Protein AF-A0A8X7QG80-F1 (afdb_monomer)

Organism: Brassica carinata (NCBI:txid52824)

Nearest PDB structures (foldseek):
  3v8x-assembly1_A  TM=3.235E-01  e=7.988E+00  Neisseria meningitidis serogroup B
  7cgo-assembly1_AO  TM=2.731E-01  e=5.030E+00  Salmonella enterica subsp. enterica serovar Typhimurium str. LT2
  6v9q-assembly1_F  TM=2.483E-01  e=9.117E+00  Vibrio cholerae

Sequence (92 aa):
METFEGRYTVEPVYVDAERLCKHMKPKSPEEYRRCSGGKGLIASKVKVDQTFRPASPWDLPLLSSYMRRFTIETTKKVAEDLQIRAADIRGI

Foldseek 3Di:
DVDKDKDKDKDKDFPCCCPQQPPDDDPDPVSSCVSNVNPTDIDIDIDIDMDDQDDPPCNPPVNVVVVVVVVVVVVVVVVVVVVVVVCVVVVD

pLDDT: mean 87.53, std 5.28, range [63.69, 94.69]

Mean predicted aligned error: 6.57 Å

Radius of gyration: 19.25 Å; Cα contacts (8 Å, |Δi|>4): 99; chains: 1; bounding box: 34×29×52 Å

Solvent-accessible surface area (backbone atoms only — not comparable to full-atom values): 5370 Å² total; per-residue (Å²): 109,72,44,78,48,75,48,78,46,78,41,83,36,65,71,39,36,69,81,51,28,62,91,52,81,64,87,44,74,66,51,38,36,62,48,30,73,67,71,55,53,76,44,75,48,73,46,78,51,75,51,71,38,56,38,84,80,40,52,43,74,72,48,32,53,50,52,50,52,51,50,54,56,49,55,49,52,53,52,50,51,51,51,52,53,53,31,55,76,69,72,100

Structure (mmCIF, N/CA/C/O backbone):
data_AF-A0A8X7QG80-F1
#
_entry.id   AF-A0A8X7QG80-F1
#
loop_
_atom_site.group_PDB
_atom_site.id
_atom_site.type_symbol
_atom_site.label_atom_id
_atom_site.label_alt_id
_atom_site.label_comp_id
_atom_site.label_asym_id
_atom_site.label_entity_id
_atom_site.label_seq_id
_atom_site.pdbx_PDB_ins_code
_atom_site.Cartn_x
_atom_site.Cartn_y
_atom_site.Cartn_z
_atom_site.occupancy
_atom_site.B_iso_or_equiv
_atom_site.auth_seq_id
_atom_site.auth_comp_id
_atom_site.auth_asym_id
_atom_site.auth_atom_id
_atom_site.pdbx_PDB_model_num
ATOM 1 N N . MET A 1 1 ? 15.354 -7.041 -17.395 1.00 70.12 1 MET A N 1
ATOM 2 C CA . MET A 1 1 ? 15.397 -5.680 -16.816 1.00 70.12 1 MET A CA 1
ATOM 3 C C . MET A 1 1 ? 16.824 -5.423 -16.393 1.00 70.12 1 MET A C 1
ATOM 5 O O . MET A 1 1 ? 17.444 -6.350 -15.895 1.00 70.12 1 MET A O 1
ATOM 9 N N . GLU A 1 2 ? 17.344 -4.230 -16.654 1.00 76.25 2 GLU A N 1
ATOM 10 C CA . GLU A 1 2 ? 18.720 -3.861 -16.303 1.00 76.25 2 GLU A CA 1
ATOM 11 C C . GLU A 1 2 ? 18.795 -3.371 -14.850 1.00 76.25 2 GLU A C 1
ATOM 13 O O . GLU A 1 2 ? 19.661 -3.798 -14.096 1.00 76.25 2 GLU A O 1
ATOM 18 N N . THR A 1 3 ? 17.817 -2.565 -14.423 1.00 79.69 3 THR A N 1
ATOM 19 C CA . THR A 1 3 ? 17.618 -2.196 -13.016 1.00 79.69 3 THR A CA 1
ATOM 20 C C . THR A 1 3 ? 16.144 -2.280 -12.639 1.00 79.69 3 THR A C 1
ATOM 22 O O . THR A 1 3 ? 15.255 -2.023 -13.459 1.00 79.69 3 THR A O 1
ATOM 25 N N . PHE A 1 4 ? 15.881 -2.667 -11.394 1.00 82.75 4 PHE A N 1
ATOM 26 C CA . PHE A 1 4 ? 14.552 -2.677 -10.798 1.00 82.75 4 PHE A CA 1
ATOM 27 C C . PHE A 1 4 ? 14.688 -2.411 -9.301 1.00 82.75 4 PHE A C 1
ATOM 29 O O . PHE A 1 4 ? 15.129 -3.270 -8.540 1.00 82.75 4 PHE A O 1
ATOM 36 N N . GLU A 1 5 ? 14.326 -1.204 -8.891 1.00 86.69 5 GLU A N 1
ATOM 37 C CA . GLU A 1 5 ? 14.372 -0.749 -7.510 1.00 86.69 5 GLU A CA 1
ATOM 38 C C . GLU A 1 5 ? 12.953 -0.440 -7.043 1.00 86.69 5 GLU A C 1
ATOM 40 O O . GLU A 1 5 ? 12.204 0.286 -7.698 1.00 86.69 5 GLU A O 1
ATOM 45 N N . GLY A 1 6 ? 12.573 -1.012 -5.904 1.00 84.44 6 GLY A N 1
ATOM 46 C CA . GLY A 1 6 ? 11.283 -0.775 -5.272 1.00 84.44 6 GLY A CA 1
ATOM 47 C C . GLY A 1 6 ? 11.484 -0.256 -3.859 1.00 84.44 6 GLY A C 1
ATOM 48 O O . GLY A 1 6 ? 12.125 -0.915 -3.041 1.00 84.44 6 GLY A O 1
ATOM 49 N N . ARG A 1 7 ? 10.911 0.907 -3.557 1.00 88.94 7 ARG A N 1
ATOM 50 C CA . ARG A 1 7 ? 10.813 1.437 -2.201 1.00 88.94 7 ARG A CA 1
ATOM 51 C C . ARG A 1 7 ? 9.367 1.360 -1.739 1.00 88.94 7 ARG A C 1
ATOM 53 O O . ARG A 1 7 ? 8.467 1.920 -2.360 1.00 88.94 7 ARG A O 1
ATOM 60 N N . TYR A 1 8 ? 9.169 0.695 -0.609 1.00 88.12 8 TYR A N 1
ATOM 61 C CA . TYR A 1 8 ? 7.868 0.549 0.028 1.00 88.12 8 TYR A CA 1
ATOM 62 C C . TYR A 1 8 ? 7.857 1.378 1.306 1.00 88.12 8 TYR A C 1
ATOM 64 O O . TYR A 1 8 ? 8.753 1.259 2.138 1.00 88.12 8 TYR A O 1
ATOM 72 N N . THR A 1 9 ? 6.858 2.240 1.453 1.00 92.69 9 THR A N 1
ATOM 73 C CA . THR A 1 9 ? 6.607 2.987 2.690 1.00 92.69 9 THR A CA 1
ATOM 74 C C . THR A 1 9 ? 5.234 2.598 3.204 1.00 92.69 9 THR A C 1
ATOM 76 O O . THR A 1 9 ? 4.260 2.655 2.457 1.00 92.69 9 THR A O 1
ATOM 79 N N . VAL A 1 10 ? 5.160 2.168 4.461 1.00 90.88 10 VAL A N 1
ATOM 80 C CA . VAL A 1 10 ? 3.912 1.734 5.093 1.00 90.88 10 VAL A CA 1
ATOM 81 C C . VAL A 1 10 ? 3.566 2.715 6.199 1.00 90.88 10 VAL A C 1
ATOM 83 O O . VAL A 1 10 ? 4.344 2.906 7.129 1.00 90.88 10 VAL A O 1
ATOM 86 N N . GLU A 1 11 ? 2.391 3.323 6.097 1.00 91.81 11 GLU A N 1
ATOM 87 C CA . GLU A 1 11 ? 1.866 4.266 7.079 1.00 91.81 11 GLU A CA 1
ATOM 88 C C . GLU A 1 11 ? 0.599 3.688 7.725 1.00 91.81 11 GLU A C 1
ATOM 90 O O . GLU A 1 11 ? -0.268 3.162 7.016 1.00 91.81 11 GLU A O 1
ATOM 95 N N . PRO A 1 12 ? 0.449 3.761 9.057 1.00 91.62 12 PRO A N 1
ATOM 96 C CA . PRO A 1 12 ? -0.776 3.335 9.714 1.00 91.62 12 PRO A CA 1
ATOM 97 C C . PRO A 1 12 ? -1.916 4.317 9.420 1.00 91.62 12 PRO A C 1
ATOM 99 O O . PRO A 1 12 ? -1.739 5.535 9.429 1.00 91.62 12 PRO A O 1
ATOM 102 N N . VAL A 1 13 ? -3.112 3.778 9.205 1.00 92.38 13 VAL A N 1
ATOM 103 C CA . VAL A 1 13 ? -4.354 4.534 9.050 1.00 92.38 13 VAL A CA 1
ATOM 104 C C . VAL A 1 13 ? -5.320 4.085 10.135 1.00 92.38 13 VAL A C 1
ATOM 106 O O . VAL A 1 13 ? -5.729 2.928 10.189 1.00 92.38 13 VAL A O 1
ATOM 109 N N . TYR A 1 14 ? -5.685 5.009 11.015 1.00 93.00 14 TYR A N 1
ATOM 110 C CA . TYR A 1 14 ? -6.578 4.749 12.139 1.00 93.00 14 TYR A CA 1
ATOM 111 C C . TYR A 1 14 ? -8.035 4.923 11.696 1.00 93.00 14 TYR A C 1
ATOM 113 O O . TYR A 1 14 ? -8.568 6.031 11.729 1.00 93.00 14 TYR A O 1
ATOM 121 N N . VAL A 1 15 ? -8.658 3.832 11.243 1.00 91.06 15 VAL A N 1
ATOM 122 C CA . VAL A 1 15 ? -9.937 3.838 10.506 1.00 91.06 15 VAL A CA 1
ATOM 123 C C . VAL A 1 15 ? -11.065 4.442 11.340 1.00 91.06 15 VAL A C 1
ATOM 125 O O . VAL A 1 15 ? -11.797 5.305 10.873 1.00 91.06 15 VAL A O 1
ATOM 128 N N . ASP A 1 16 ? -11.168 4.040 12.606 1.00 92.25 16 ASP A N 1
ATOM 129 C CA . ASP A 1 16 ? -12.232 4.493 13.508 1.00 92.25 16 ASP A CA 1
ATOM 130 C C . ASP A 1 16 ? -11.851 5.723 14.353 1.00 92.25 16 ASP A C 1
ATOM 132 O O . ASP A 1 16 ? -12.498 5.992 15.368 1.00 92.25 16 ASP A O 1
ATOM 136 N N . ALA A 1 17 ? -10.777 6.448 14.016 1.00 91.56 17 ALA A N 1
ATOM 137 C CA . ALA A 1 17 ? -10.280 7.540 14.860 1.00 91.56 17 ALA A CA 1
ATOM 138 C C . ALA A 1 17 ? -11.328 8.637 15.101 1.00 91.56 17 ALA A C 1
ATOM 140 O O . ALA A 1 17 ? -11.501 9.064 16.240 1.00 91.56 17 ALA A O 1
ATOM 141 N N . GLU A 1 18 ? -12.078 9.040 14.074 1.00 90.00 18 GLU A N 1
ATOM 142 C CA . GLU A 1 18 ? -13.107 10.083 14.205 1.00 90.00 18 GLU A CA 1
ATOM 143 C C . GLU A 1 18 ? -14.243 9.661 15.149 1.00 90.00 18 GLU A C 1
ATOM 145 O O . GLU A 1 18 ? -14.683 10.437 15.998 1.00 90.00 18 GLU A O 1
ATOM 150 N N . ARG A 1 19 ? -14.677 8.398 15.060 1.00 90.81 19 ARG A N 1
ATOM 151 C CA . ARG A 1 19 ? -15.780 7.858 15.865 1.00 90.81 19 ARG A CA 1
ATOM 152 C C . ARG A 1 19 ? -15.364 7.536 17.299 1.00 90.81 19 ARG A C 1
ATOM 154 O O . ARG A 1 19 ? -16.125 7.795 18.229 1.00 90.81 19 ARG A O 1
ATOM 161 N N . LEU A 1 20 ? -14.189 6.930 17.485 1.00 92.00 20 LEU A N 1
ATOM 162 C CA . LEU A 1 20 ? -13.759 6.395 18.780 1.00 92.00 20 LEU A CA 1
ATOM 163 C C . LEU A 1 20 ? -12.885 7.366 19.580 1.00 92.00 20 LEU A C 1
ATOM 165 O O . LEU A 1 20 ? -12.977 7.384 20.803 1.00 92.00 20 LEU A O 1
ATOM 169 N N . CYS A 1 21 ? -12.072 8.190 18.917 1.00 90.25 21 CYS A N 1
ATOM 170 C CA . CYS A 1 21 ? -11.113 9.081 19.577 1.00 90.25 21 CYS A CA 1
ATOM 171 C C . CYS A 1 21 ? -11.590 10.542 19.662 1.00 90.25 21 CYS A C 1
ATOM 173 O O . CYS A 1 21 ? -10.921 11.360 20.297 1.00 90.25 21 CYS A O 1
ATOM 175 N N . LYS A 1 22 ? -12.776 10.855 19.111 1.00 84.25 22 LYS A N 1
ATOM 176 C CA . LYS A 1 22 ? -13.459 12.160 19.174 1.00 84.25 22 LYS A CA 1
ATOM 177 C C . LYS A 1 22 ? -12.524 13.321 18.797 1.00 84.25 22 LYS A C 1
ATOM 179 O O . LYS A 1 22 ? -12.273 13.555 17.624 1.00 84.25 22 LYS A O 1
ATOM 184 N N . HIS A 1 23 ? -11.998 14.045 19.787 1.00 81.19 23 HIS A N 1
ATOM 185 C CA . HIS A 1 23 ? -11.146 15.225 19.593 1.00 81.19 23 HIS A CA 1
ATOM 186 C C . HIS A 1 23 ? -9.648 14.906 19.500 1.00 81.19 23 HIS A C 1
ATOM 188 O O . HIS A 1 23 ? -8.847 15.793 19.211 1.00 81.19 23 HIS A O 1
ATOM 194 N N . MET A 1 24 ? -9.244 13.663 19.766 1.00 85.62 24 MET A N 1
ATOM 195 C CA . MET A 1 24 ? -7.843 13.260 19.750 1.00 85.62 24 MET A CA 1
ATOM 196 C C . MET A 1 24 ? -7.482 12.667 18.390 1.00 85.62 24 MET A C 1
ATOM 198 O O . MET A 1 24 ? -8.055 11.659 17.980 1.00 85.62 24 MET A O 1
ATOM 202 N N . LYS A 1 25 ? -6.493 13.261 17.712 1.00 88.62 25 LYS A N 1
ATOM 203 C CA . LYS A 1 25 ? -5.906 12.697 16.492 1.00 88.62 25 LYS A CA 1
ATOM 204 C C . LYS A 1 25 ? -4.673 11.863 16.869 1.00 88.62 25 LYS A C 1
ATOM 206 O O . LYS A 1 25 ? -3.621 12.458 17.110 1.00 88.62 25 LYS A O 1
ATOM 211 N N . PRO A 1 26 ? -4.790 10.528 16.962 1.00 88.38 26 PRO A N 1
ATOM 212 C CA . PRO A 1 26 ? -3.680 9.669 17.365 1.00 88.38 26 PRO A CA 1
ATOM 213 C C . PRO A 1 26 ? -2.536 9.756 16.352 1.00 88.38 26 PRO A C 1
ATOM 215 O O . PRO A 1 26 ? -2.762 9.722 15.140 1.00 88.38 26 PRO A O 1
ATOM 218 N N . LYS A 1 27 ? -1.306 9.867 16.854 1.00 89.62 27 LYS A N 1
ATOM 219 C CA . LYS A 1 27 ? -0.074 9.872 16.054 1.00 89.62 27 LYS A CA 1
ATOM 220 C C . LYS A 1 27 ? 0.656 8.536 16.128 1.00 89.62 27 LYS A C 1
ATOM 222 O O . LYS A 1 27 ? 1.355 8.188 15.180 1.00 89.62 27 LYS A O 1
ATOM 227 N N . SER A 1 28 ? 0.449 7.766 17.196 1.00 91.56 28 SER A N 1
ATOM 228 C CA . SER A 1 28 ? 1.021 6.427 17.363 1.00 91.56 28 SER A CA 1
ATOM 229 C C . SER A 1 28 ? -0.050 5.338 17.540 1.00 91.56 28 SER A C 1
ATOM 231 O O . SER A 1 28 ? -1.177 5.629 17.963 1.00 91.56 28 SER A O 1
ATOM 233 N N . PRO A 1 29 ? 0.283 4.063 17.252 1.00 90.88 29 PRO A N 1
ATOM 234 C CA . PRO A 1 29 ? -0.625 2.945 17.499 1.00 90.88 29 PRO A CA 1
ATOM 235 C C . PRO A 1 29 ? -1.010 2.804 18.977 1.00 90.88 29 PRO A C 1
ATOM 237 O O . PRO A 1 29 ? -2.121 2.380 19.288 1.00 90.88 29 PRO A O 1
ATOM 240 N N . GLU A 1 30 ? -0.121 3.186 19.894 1.00 92.94 30 GLU A N 1
ATOM 241 C CA . GLU A 1 30 ? -0.363 3.157 21.342 1.00 92.94 30 GLU A CA 1
ATOM 242 C C . GLU A 1 30 ? -1.405 4.199 21.753 1.00 92.94 30 GLU A C 1
ATOM 244 O O . GLU A 1 30 ? -2.363 3.880 22.463 1.00 92.94 30 GLU A O 1
ATOM 249 N N . GLU A 1 31 ? -1.261 5.431 21.255 1.00 93.12 31 GLU A N 1
ATOM 250 C CA . GLU A 1 31 ? -2.249 6.493 21.440 1.00 93.12 31 GLU A CA 1
ATOM 251 C C . GLU A 1 31 ? -3.602 6.072 20.871 1.00 93.12 31 GLU A C 1
ATOM 253 O O . GLU A 1 31 ? -4.630 6.221 21.537 1.00 93.12 31 GLU A O 1
ATOM 258 N N . TYR A 1 32 ? -3.603 5.482 19.672 1.00 93.94 32 TYR A N 1
ATOM 259 C CA . TYR A 1 32 ? -4.829 4.995 19.056 1.00 93.94 32 TYR A CA 1
ATOM 260 C C . TYR A 1 32 ? -5.487 3.887 19.874 1.00 93.94 32 TYR A C 1
ATOM 262 O O . TYR A 1 32 ? -6.698 3.915 20.097 1.00 93.94 32 TYR A O 1
ATOM 270 N N . ARG A 1 33 ? -4.709 2.927 20.380 1.00 92.81 33 ARG A N 1
ATOM 271 C CA . ARG A 1 33 ? -5.224 1.844 21.224 1.00 92.81 33 ARG A CA 1
ATOM 272 C C . ARG A 1 33 ? -5.841 2.389 22.509 1.00 92.81 33 ARG A C 1
ATOM 274 O O . ARG A 1 33 ? -6.897 1.910 22.920 1.00 92.81 33 ARG A O 1
ATOM 281 N N .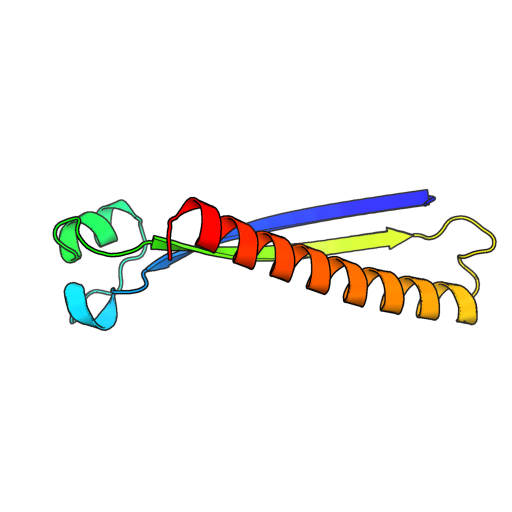 ARG A 1 34 ? -5.224 3.412 23.108 1.00 93.19 34 ARG A N 1
ATOM 282 C CA . ARG A 1 34 ? -5.731 4.076 24.314 1.00 93.19 34 ARG A CA 1
ATOM 283 C C . ARG A 1 34 ? -7.045 4.811 24.055 1.00 93.19 34 ARG A C 1
ATOM 285 O O . ARG A 1 34 ? -7.989 4.614 24.814 1.00 93.19 34 ARG A O 1
ATOM 292 N N . CYS A 1 35 ? -7.133 5.627 23.002 1.00 92.81 35 CYS A N 1
ATOM 293 C CA . CYS A 1 35 ? -8.356 6.391 22.728 1.00 92.81 35 CYS A CA 1
ATOM 294 C C . CYS A 1 35 ? -9.494 5.532 22.170 1.00 92.81 35 CYS A C 1
ATOM 296 O O . CYS A 1 35 ? -10.651 5.781 22.485 1.00 92.81 35 CYS A O 1
ATOM 298 N N . SER A 1 36 ? -9.182 4.486 21.400 1.00 92.19 36 SER A N 1
ATOM 299 C CA . SER A 1 36 ? -10.188 3.581 20.832 1.00 92.19 36 SER A CA 1
ATOM 300 C C . SER A 1 36 ? -10.695 2.507 21.800 1.00 92.19 36 SER A C 1
ATOM 302 O O . SER A 1 36 ? -11.537 1.688 21.426 1.00 92.19 36 SER A O 1
ATOM 304 N N . GLY A 1 37 ? -10.159 2.458 23.026 1.00 91.00 37 GLY A N 1
ATOM 305 C CA . GLY A 1 37 ? -10.449 1.391 23.988 1.00 91.00 37 GLY A CA 1
ATOM 306 C C . GLY A 1 37 ? -10.037 0.004 23.483 1.00 91.00 37 GLY A C 1
ATOM 307 O O . GLY A 1 37 ? -10.655 -0.992 23.849 1.00 91.00 37 GLY A O 1
ATOM 308 N N . GLY A 1 38 ? -9.044 -0.058 22.589 1.00 90.06 38 GLY A N 1
ATOM 309 C CA . GLY A 1 38 ? -8.561 -1.286 21.958 1.00 90.06 38 GLY A CA 1
ATOM 310 C C . GLY A 1 38 ? -9.484 -1.895 20.899 1.00 90.06 38 GLY A C 1
ATOM 311 O O . GLY A 1 38 ? -9.199 -2.998 20.445 1.00 90.06 38 GLY A O 1
ATOM 312 N N . LYS A 1 39 ? -10.567 -1.210 20.509 1.00 88.75 39 LYS A N 1
ATOM 313 C CA . LYS A 1 39 ? -11.564 -1.717 19.546 1.00 88.75 39 LYS A CA 1
ATOM 314 C C . LYS A 1 39 ? -11.430 -1.132 18.137 1.00 88.75 39 LYS A C 1
ATOM 316 O O . LYS A 1 39 ? -12.158 -1.553 17.247 1.00 88.75 39 LYS A O 1
ATOM 321 N N . GLY A 1 40 ? -10.571 -0.131 17.951 1.00 89.38 40 GLY A N 1
ATOM 322 C CA . GLY A 1 40 ? -10.417 0.555 16.670 1.00 89.38 40 GLY A CA 1
ATOM 323 C C . GLY A 1 40 ? -9.625 -0.260 15.651 1.00 89.38 40 GLY A C 1
ATOM 324 O O . GLY A 1 40 ? -8.619 -0.882 15.998 1.00 89.38 40 GLY A O 1
ATOM 325 N N . LEU A 1 41 ? -10.055 -0.228 14.390 1.00 90.38 41 LEU A N 1
ATOM 326 C CA . LEU A 1 41 ? -9.350 -0.886 13.296 1.00 90.38 41 LEU A CA 1
ATOM 327 C C . LEU A 1 41 ? -8.154 -0.050 12.818 1.00 90.38 41 LEU A C 1
ATOM 329 O O . LEU A 1 41 ? -8.254 1.156 12.577 1.00 90.38 41 LEU A O 1
ATOM 333 N N . ILE A 1 42 ? -7.012 -0.716 12.640 1.00 90.75 42 ILE A N 1
ATOM 334 C CA . ILE A 1 42 ? -5.809 -0.130 12.043 1.00 90.75 42 ILE A CA 1
ATOM 335 C C . ILE A 1 42 ? -5.667 -0.694 10.632 1.00 90.75 42 ILE A C 1
ATOM 337 O O . ILE A 1 42 ? -5.471 -1.894 10.446 1.00 90.75 42 ILE A O 1
ATOM 341 N N . ALA A 1 43 ? -5.757 0.180 9.640 1.00 88.75 43 ALA A N 1
ATOM 342 C CA . ALA A 1 43 ? -5.393 -0.117 8.266 1.00 88.75 43 ALA A CA 1
ATOM 343 C C . ALA A 1 43 ? -3.936 0.289 8.001 1.00 88.75 43 ALA A C 1
ATOM 345 O O . ALA A 1 43 ? -3.313 1.023 8.770 1.00 88.75 43 ALA A O 1
ATOM 346 N N . SER A 1 44 ? -3.386 -0.184 6.887 1.00 89.19 44 SER A N 1
ATOM 347 C CA . SER A 1 44 ? -2.046 0.176 6.432 1.00 89.19 44 SER A CA 1
ATOM 348 C C . SER A 1 44 ? -2.145 0.784 5.044 1.00 89.19 44 SER A C 1
ATOM 350 O O . SER A 1 44 ? -2.643 0.150 4.115 1.00 89.19 44 SER A O 1
ATOM 352 N N . LYS A 1 45 ? -1.665 2.015 4.897 1.00 90.00 45 LYS A N 1
ATOM 353 C CA . LYS A 1 45 ? -1.481 2.659 3.604 1.00 90.00 45 LYS A CA 1
ATOM 354 C C . LYS A 1 45 ? -0.078 2.349 3.116 1.00 90.00 45 LYS A C 1
ATOM 356 O O . LYS A 1 45 ? 0.901 2.747 3.739 1.00 90.00 45 LYS A O 1
ATOM 361 N N . VAL A 1 46 ? 0.012 1.639 2.000 1.00 89.06 46 VAL A N 1
ATOM 362 C CA . VAL A 1 46 ? 1.289 1.300 1.373 1.00 89.06 46 VAL A CA 1
ATOM 363 C C . VAL A 1 46 ? 1.515 2.236 0.194 1.00 89.06 46 VAL A C 1
ATOM 365 O O . VAL A 1 46 ? 0.698 2.299 -0.723 1.00 89.06 46 VAL A O 1
ATOM 368 N N . LYS A 1 47 ? 2.627 2.967 0.216 1.00 90.25 47 LYS A N 1
ATOM 369 C CA . LYS A 1 47 ? 3.138 3.720 -0.926 1.00 90.25 47 LYS A CA 1
ATOM 370 C C . LYS A 1 47 ? 4.269 2.926 -1.572 1.00 90.25 47 LYS A C 1
ATOM 372 O O . LYS A 1 47 ? 5.222 2.549 -0.893 1.00 90.25 47 LYS A O 1
ATOM 377 N N . VAL A 1 48 ? 4.145 2.687 -2.875 1.00 87.56 48 VAL A N 1
ATOM 378 C CA . VAL A 1 48 ? 5.130 1.963 -3.684 1.00 87.56 48 VAL A CA 1
ATOM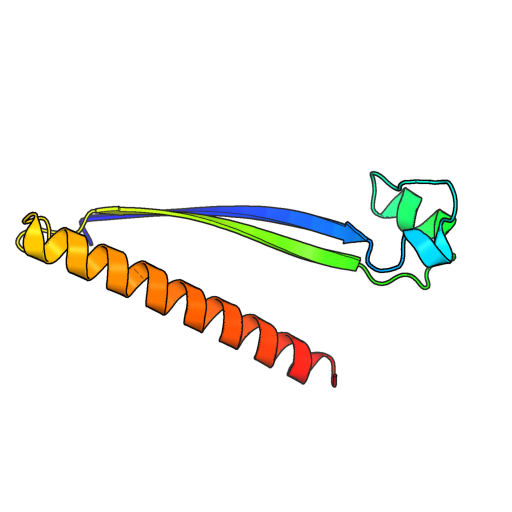 379 C C . VAL A 1 48 ? 5.752 2.939 -4.671 1.00 87.56 48 VAL A C 1
ATOM 381 O O . VAL A 1 48 ? 5.068 3.420 -5.572 1.00 87.56 48 VAL A O 1
ATOM 384 N N . ASP A 1 49 ? 7.039 3.220 -4.500 1.00 88.75 49 ASP A N 1
ATOM 385 C CA . ASP A 1 49 ? 7.846 3.964 -5.462 1.00 88.75 49 ASP A CA 1
ATOM 386 C C . ASP A 1 49 ? 8.737 2.952 -6.195 1.00 88.75 49 ASP A C 1
ATOM 388 O O . ASP A 1 49 ? 9.571 2.286 -5.584 1.00 88.75 49 ASP A O 1
ATOM 392 N N . GLN A 1 50 ? 8.516 2.790 -7.499 1.00 85.06 50 GLN A N 1
ATOM 393 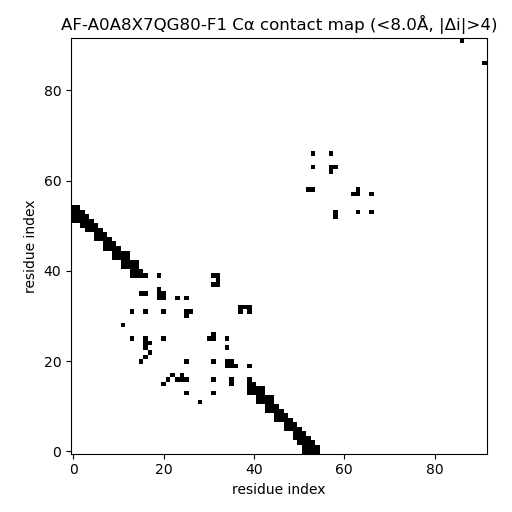C CA . GLN A 1 50 ? 9.177 1.776 -8.320 1.00 85.06 50 GLN A CA 1
ATOM 394 C C . GLN A 1 50 ? 9.922 2.436 -9.478 1.00 85.06 50 GLN A C 1
ATOM 396 O O . GLN A 1 50 ? 9.319 3.100 -10.323 1.00 85.06 50 GLN A O 1
ATOM 401 N N . THR A 1 51 ? 11.228 2.202 -9.532 1.00 85.56 51 THR A N 1
ATOM 402 C CA . THR A 1 51 ? 12.115 2.648 -10.605 1.00 85.56 51 THR A CA 1
ATOM 403 C C . THR A 1 51 ? 12.587 1.423 -11.366 1.00 85.56 51 THR A C 1
ATOM 405 O O . THR A 1 51 ? 13.114 0.484 -10.777 1.00 85.56 51 THR A O 1
ATOM 408 N N . PHE A 1 52 ? 12.410 1.406 -12.683 1.00 83.50 52 PHE A N 1
ATOM 409 C CA . PHE A 1 52 ? 12.898 0.308 -13.507 1.00 83.50 52 PHE A CA 1
ATOM 410 C C . PHE A 1 52 ? 13.540 0.846 -14.782 1.00 83.50 52 PHE A C 1
ATOM 412 O O . PHE A 1 52 ? 13.079 1.834 -15.358 1.00 83.50 52 PHE A O 1
ATOM 419 N N . ARG A 1 53 ? 14.588 0.163 -15.239 1.00 82.25 53 ARG A N 1
ATOM 420 C CA . ARG A 1 53 ? 15.228 0.395 -16.532 1.00 82.25 53 ARG A CA 1
ATOM 421 C C . ARG A 1 53 ? 15.083 -0.867 -17.385 1.00 82.25 53 ARG A C 1
ATOM 423 O O . ARG A 1 53 ? 15.595 -1.931 -17.006 1.00 82.25 53 ARG A O 1
ATOM 430 N N . PRO A 1 54 ? 14.346 -0.803 -18.507 1.00 81.62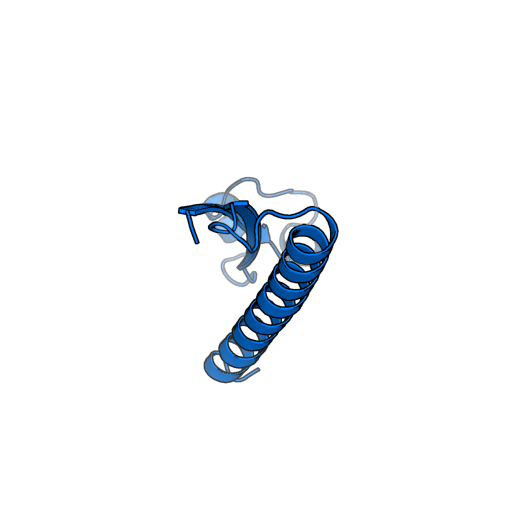 54 PRO A N 1
ATOM 431 C CA . PRO A 1 54 ? 14.304 -1.902 -19.462 1.00 81.62 54 PRO A CA 1
ATOM 432 C C . PRO A 1 54 ? 15.711 -2.199 -19.989 1.00 81.62 54 PRO A C 1
ATOM 434 O O . PRO A 1 54 ? 16.509 -1.285 -20.155 1.00 81.62 54 PRO A O 1
ATOM 437 N N . ALA A 1 55 ? 16.008 -3.471 -20.251 1.00 83.69 55 ALA A N 1
ATOM 438 C CA . ALA A 1 55 ? 17.253 -3.835 -20.925 1.00 83.69 55 ALA A CA 1
ATOM 439 C C . ALA A 1 55 ? 17.109 -3.592 -22.434 1.00 83.69 55 ALA A C 1
ATOM 441 O O . ALA A 1 55 ? 16.011 -3.757 -22.969 1.00 83.69 55 ALA A O 1
ATOM 442 N N . SER A 1 56 ? 18.199 -3.259 -23.123 1.00 83.31 56 SER A N 1
ATOM 443 C CA . SER A 1 56 ? 18.186 -3.112 -24.583 1.00 83.31 56 SER A CA 1
ATOM 444 C C . SER A 1 56 ? 17.709 -4.407 -25.266 1.00 83.31 56 SER A C 1
ATOM 446 O O . SER A 1 56 ? 18.114 -5.491 -24.829 1.00 83.31 56 SER A O 1
ATOM 448 N N . PRO A 1 57 ? 16.813 -4.351 -26.278 1.00 82.06 57 PRO A N 1
ATOM 449 C CA . PRO A 1 57 ? 16.329 -3.178 -27.030 1.00 82.06 57 PRO A CA 1
ATOM 450 C C . PRO A 1 57 ? 15.030 -2.542 -26.487 1.00 82.06 57 PRO A C 1
ATOM 452 O O . PRO A 1 57 ? 14.409 -1.713 -27.151 1.00 82.06 57 PRO A O 1
ATOM 455 N N . TRP A 1 58 ? 14.567 -2.935 -25.297 1.00 78.81 58 TRP A N 1
ATOM 456 C CA . TRP A 1 58 ? 13.311 -2.447 -24.705 1.00 78.81 58 TRP A CA 1
ATOM 457 C C . TRP A 1 58 ? 13.407 -1.030 -24.125 1.00 78.81 58 TRP A C 1
ATOM 459 O O . TRP A 1 58 ? 12.400 -0.469 -23.692 1.00 78.81 58 TRP A O 1
ATOM 469 N N . ASP A 1 59 ? 14.609 -0.459 -24.087 1.00 78.44 59 ASP A N 1
ATOM 470 C CA . ASP A 1 59 ? 14.895 0.907 -23.650 1.00 78.44 59 ASP A CA 1
ATOM 471 C C . ASP A 1 59 ? 14.549 1.966 -24.714 1.00 78.44 59 ASP A C 1
ATOM 473 O O . ASP A 1 59 ? 14.425 3.148 -24.385 1.00 78.44 59 ASP A O 1
ATOM 477 N N . LEU A 1 60 ? 14.303 1.552 -25.965 1.00 85.75 60 LEU A N 1
ATOM 478 C CA . LEU A 1 60 ? 13.881 2.438 -27.055 1.00 85.75 60 LEU A CA 1
ATOM 479 C C . LEU A 1 60 ? 12.606 3.233 -26.692 1.00 85.75 60 LEU A C 1
ATOM 481 O O . LEU A 1 60 ? 11.684 2.648 -26.130 1.00 85.75 60 LEU A O 1
ATOM 485 N N . PRO A 1 61 ? 12.473 4.528 -27.053 1.00 77.62 61 PRO A N 1
ATOM 486 C CA . PRO A 1 61 ? 11.431 5.427 -26.523 1.00 77.62 61 PRO A CA 1
ATOM 487 C C . PRO A 1 61 ? 9.978 4.937 -26.657 1.00 77.62 61 PRO A C 1
ATOM 489 O O . PRO A 1 61 ? 9.164 5.120 -25.751 1.00 77.62 61 PRO A O 1
ATOM 492 N N . LEU A 1 62 ? 9.635 4.297 -27.780 1.00 82.56 62 LEU A N 1
ATOM 493 C CA . LEU A 1 62 ? 8.289 3.760 -28.011 1.00 82.56 62 LEU A CA 1
ATOM 494 C C . LEU A 1 62 ? 8.028 2.501 -27.170 1.00 82.56 62 LEU A C 1
ATOM 496 O O . LEU A 1 62 ? 6.954 2.349 -26.585 1.00 82.56 62 LEU A O 1
ATOM 500 N N . LEU A 1 63 ? 9.028 1.622 -27.073 1.00 82.62 63 LEU A N 1
ATOM 501 C CA . LEU A 1 63 ? 8.946 0.372 -26.318 1.00 82.62 63 LEU A CA 1
ATOM 502 C C . LEU A 1 63 ? 9.012 0.625 -24.809 1.00 82.62 63 LEU A C 1
ATOM 504 O O . LEU A 1 63 ? 8.237 0.040 -24.057 1.00 82.62 63 LEU A O 1
ATOM 508 N N . SER A 1 64 ? 9.859 1.547 -24.359 1.00 81.75 64 SER A N 1
ATOM 509 C CA . SER A 1 64 ? 10.011 1.891 -22.946 1.00 81.75 64 SER A CA 1
ATOM 510 C C . SER A 1 64 ? 8.755 2.555 -22.378 1.00 81.75 64 SER A C 1
ATOM 512 O O . SER A 1 64 ? 8.347 2.228 -21.262 1.00 81.75 64 SER A O 1
ATOM 514 N N . SER A 1 65 ? 8.069 3.405 -23.153 1.00 83.50 65 SER A N 1
ATOM 515 C CA . SER A 1 65 ? 6.767 3.973 -22.772 1.00 83.50 65 SER A CA 1
ATOM 516 C C . SER A 1 65 ? 5.684 2.895 -22.628 1.00 83.50 65 SER A C 1
ATOM 518 O O . SER A 1 65 ? 4.955 2.872 -21.629 1.00 83.50 65 SER A O 1
ATOM 520 N N . TYR A 1 66 ? 5.620 1.950 -23.575 1.00 87.00 66 TYR A N 1
ATOM 521 C CA . TYR A 1 66 ? 4.708 0.807 -23.496 1.00 87.00 66 TYR A CA 1
ATOM 522 C C . TYR A 1 66 ? 4.997 -0.065 -22.268 1.00 87.00 66 TYR A C 1
ATOM 524 O O . TYR A 1 66 ? 4.094 -0.323 -21.472 1.00 87.00 66 TYR A O 1
ATOM 532 N N . MET A 1 67 ? 6.260 -0.442 -22.051 1.00 85.56 67 MET A N 1
ATOM 533 C CA . MET A 1 67 ? 6.686 -1.230 -20.889 1.00 85.56 67 MET A CA 1
ATOM 534 C C . MET A 1 67 ? 6.375 -0.515 -19.573 1.00 85.56 67 MET A C 1
ATOM 536 O O . MET A 1 67 ? 5.938 -1.150 -18.612 1.00 85.56 67 MET A O 1
ATOM 540 N N . ARG A 1 68 ? 6.526 0.814 -19.531 1.00 85.00 68 ARG A N 1
ATOM 541 C CA . ARG A 1 68 ? 6.140 1.632 -18.378 1.00 85.00 68 ARG A CA 1
ATOM 542 C C . ARG A 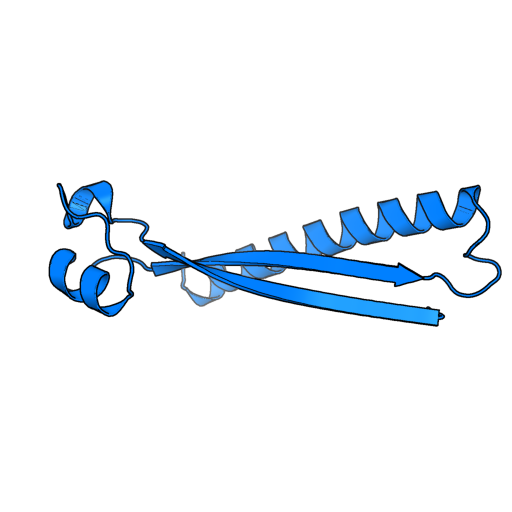1 68 ? 4.656 1.555 -18.097 1.00 85.00 68 ARG A C 1
ATOM 544 O O . ARG A 1 68 ? 4.271 1.313 -16.955 1.00 85.00 68 ARG A O 1
ATOM 551 N N . ARG A 1 69 ? 3.823 1.743 -19.116 1.00 88.19 69 ARG A N 1
ATOM 552 C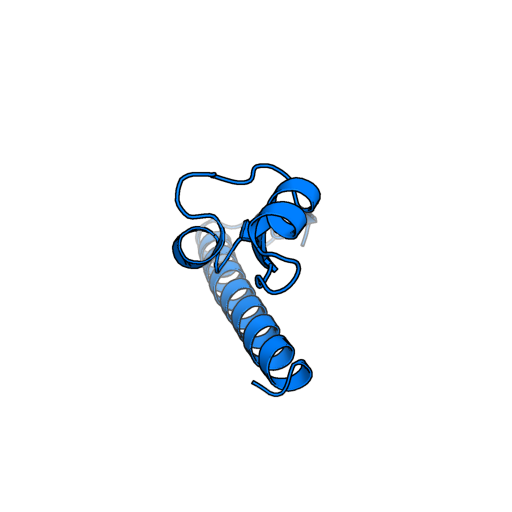 CA . ARG A 1 69 ? 2.373 1.647 -18.961 1.00 88.19 69 ARG A CA 1
ATOM 553 C C . ARG A 1 69 ? 1.956 0.250 -18.507 1.00 88.19 69 ARG A C 1
ATOM 555 O O . ARG A 1 69 ? 1.219 0.134 -17.534 1.00 88.19 69 ARG A O 1
ATOM 562 N N . PHE A 1 70 ? 2.491 -0.783 -19.151 1.00 89.50 70 PHE A N 1
ATOM 563 C CA . PHE A 1 70 ? 2.232 -2.176 -18.806 1.00 89.50 70 PHE A CA 1
ATOM 564 C C . PHE A 1 70 ? 2.618 -2.491 -17.355 1.00 89.50 70 PHE A C 1
ATOM 566 O O . PHE A 1 70 ? 1.835 -3.093 -16.622 1.00 89.50 70 PHE A O 1
ATOM 573 N N . THR A 1 71 ? 3.793 -2.034 -16.913 1.00 87.00 71 THR A N 1
ATOM 574 C CA . THR A 1 71 ? 4.261 -2.221 -15.532 1.00 87.00 71 THR A CA 1
ATOM 575 C C . THR A 1 71 ? 3.326 -1.531 -14.542 1.00 87.00 71 THR A C 1
ATOM 577 O O . THR A 1 71 ? 2.913 -2.149 -13.569 1.00 87.00 71 THR A O 1
ATOM 580 N N . ILE A 1 72 ? 2.914 -0.286 -14.810 1.00 87.19 72 ILE A N 1
ATOM 581 C CA . ILE A 1 72 ? 1.978 0.448 -13.943 1.00 87.19 72 ILE A CA 1
ATOM 582 C C . ILE A 1 72 ? 0.624 -0.269 -13.850 1.00 87.19 72 ILE A C 1
ATOM 584 O O . ILE A 1 72 ? 0.091 -0.430 -12.754 1.00 87.19 72 ILE A O 1
ATOM 588 N N . GLU A 1 73 ? 0.056 -0.692 -14.981 1.00 91.75 73 GLU A N 1
ATOM 589 C CA . GLU A 1 73 ? -1.234 -1.393 -15.015 1.00 91.75 73 GLU A CA 1
ATOM 590 C C . GLU A 1 73 ? -1.157 -2.749 -14.299 1.00 91.75 73 GLU A C 1
ATOM 592 O O . GLU A 1 73 ? -2.056 -3.098 -13.535 1.00 91.75 73 GLU A O 1
ATOM 597 N N . THR A 1 74 ? -0.057 -3.481 -14.479 1.00 90.69 74 THR A N 1
ATOM 598 C CA . THR A 1 74 ? 0.170 -4.771 -13.815 1.00 90.69 74 THR A CA 1
ATOM 599 C C . THR A 1 74 ? 0.341 -4.599 -12.309 1.00 90.69 74 THR A C 1
ATOM 601 O O . THR A 1 74 ? -0.322 -5.289 -11.540 1.00 90.69 74 THR A O 1
ATOM 604 N N . THR A 1 75 ? 1.160 -3.641 -11.867 1.00 88.50 75 THR A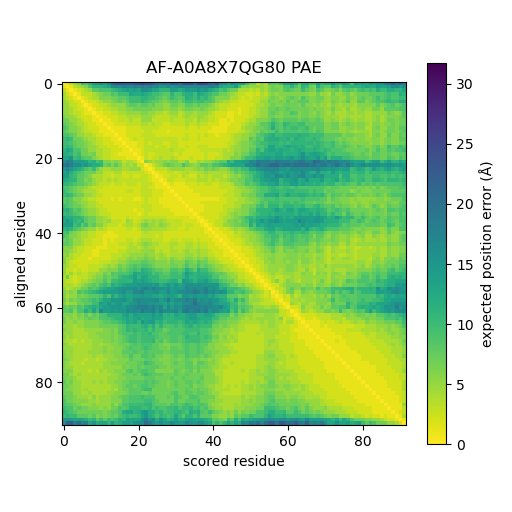 N 1
ATOM 605 C CA . THR A 1 75 ? 1.366 -3.361 -10.438 1.00 88.50 75 THR A CA 1
ATOM 606 C C . THR A 1 75 ? 0.058 -2.963 -9.749 1.00 88.50 75 THR A C 1
ATOM 608 O O . THR A 1 75 ? -0.189 -3.397 -8.626 1.00 88.50 75 THR A O 1
ATOM 611 N N . LYS A 1 76 ? -0.823 -2.204 -10.420 1.00 90.25 76 LYS A N 1
ATOM 612 C CA . LYS A 1 76 ? -2.166 -1.891 -9.896 1.00 90.25 76 LYS A CA 1
ATOM 613 C C . LYS A 1 76 ? -3.021 -3.143 -9.712 1.00 90.25 76 LYS A C 1
ATOM 615 O O . LYS A 1 76 ? -3.554 -3.339 -8.627 1.00 90.25 76 LYS A O 1
ATOM 620 N N . LYS A 1 77 ? -3.088 -4.013 -10.724 1.00 94.69 77 LYS A N 1
ATOM 621 C CA . LYS A 1 77 ? -3.842 -5.275 -10.637 1.00 94.69 77 LYS A CA 1
ATOM 622 C C . LYS A 1 77 ? -3.328 -6.183 -9.522 1.00 94.69 77 LYS A C 1
ATOM 624 O O . LYS A 1 77 ? -4.121 -6.770 -8.800 1.00 94.69 77 LYS A O 1
ATOM 629 N N . VAL A 1 78 ? -2.008 -6.275 -9.351 1.00 91.38 78 VAL A N 1
ATOM 630 C CA . VAL A 1 78 ? -1.403 -7.044 -8.250 1.00 91.38 78 VAL A CA 1
ATOM 631 C C . VAL A 1 78 ? -1.767 -6.440 -6.891 1.00 91.38 78 VAL A C 1
ATOM 633 O O . VAL A 1 78 ? -2.057 -7.179 -5.955 1.00 91.38 78 VAL A O 1
ATOM 636 N N . ALA A 1 79 ? -1.788 -5.110 -6.768 1.00 89.44 79 ALA A N 1
ATOM 637 C CA . ALA A 1 79 ? -2.206 -4.447 -5.535 1.00 89.44 79 ALA A CA 1
ATOM 638 C C . ALA A 1 79 ? -3.690 -4.698 -5.208 1.00 89.44 79 ALA A C 1
ATOM 640 O O . ALA A 1 79 ? -4.023 -4.926 -4.048 1.00 89.44 79 ALA A O 1
ATOM 641 N N . GLU A 1 80 ? -4.563 -4.694 -6.215 1.00 91.75 80 GLU A N 1
ATOM 642 C CA . GLU A 1 80 ? -5.984 -5.034 -6.069 1.00 91.75 80 GLU A CA 1
ATOM 643 C C . GLU A 1 80 ? -6.175 -6.504 -5.667 1.00 91.75 80 GLU A C 1
ATOM 645 O O . GLU A 1 80 ? -6.899 -6.779 -4.713 1.00 91.75 80 GLU A O 1
ATOM 650 N N . ASP A 1 81 ? -5.472 -7.444 -6.309 1.00 94.38 81 ASP A N 1
ATOM 651 C CA . ASP A 1 81 ? -5.523 -8.869 -5.941 1.00 94.38 81 ASP A CA 1
ATOM 652 C C . ASP A 1 81 ? -5.058 -9.090 -4.494 1.00 94.38 81 ASP A C 1
ATOM 654 O O . ASP A 1 81 ? -5.701 -9.811 -3.734 1.00 94.38 81 ASP A O 1
ATOM 658 N N . LEU A 1 82 ? -3.994 -8.400 -4.065 1.00 89.81 82 LEU A N 1
ATOM 659 C CA .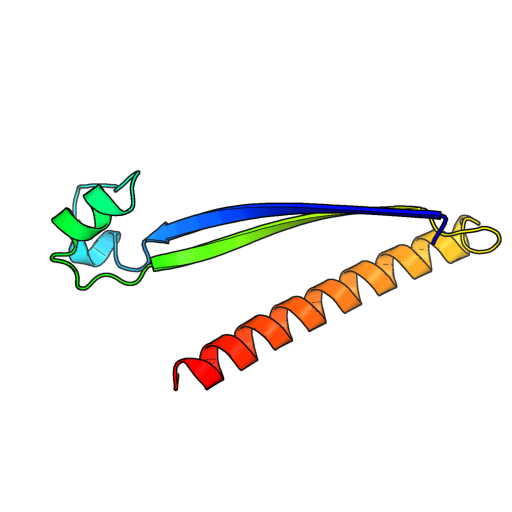 LEU A 1 82 ? -3.539 -8.431 -2.673 1.00 89.81 82 LEU A CA 1
ATOM 660 C C . LEU A 1 82 ? -4.603 -7.909 -1.702 1.00 89.81 82 LEU A C 1
ATOM 662 O O . LEU A 1 82 ? -4.763 -8.476 -0.623 1.00 89.81 82 LEU A O 1
ATOM 666 N N . GLN A 1 83 ? -5.327 -6.845 -2.060 1.00 88.75 83 GLN A N 1
ATOM 667 C CA . GLN A 1 83 ? -6.412 -6.313 -1.232 1.00 88.75 83 GLN A CA 1
ATOM 668 C C . GLN A 1 83 ? -7.584 -7.291 -1.133 1.00 88.75 83 GLN A C 1
ATOM 670 O O . GLN A 1 83 ? -8.077 -7.517 -0.029 1.00 88.75 83 GLN A O 1
ATOM 675 N N . ILE A 1 84 ? -7.986 -7.895 -2.254 1.00 92.56 84 ILE A N 1
ATOM 676 C CA . ILE A 1 84 ? -9.067 -8.889 -2.308 1.00 92.56 84 ILE A CA 1
ATOM 677 C C . ILE A 1 84 ? -8.695 -10.106 -1.462 1.00 92.56 84 ILE A C 1
ATOM 679 O O . ILE A 1 84 ? -9.416 -10.455 -0.534 1.00 92.56 84 ILE A O 1
ATOM 683 N N . ARG A 1 85 ? -7.512 -10.690 -1.678 1.00 91.56 85 ARG A N 1
ATOM 684 C CA . ARG A 1 85 ? -7.061 -11.849 -0.893 1.00 91.56 85 ARG A CA 1
ATOM 685 C C . ARG A 1 85 ? -6.895 -11.528 0.586 1.00 91.56 85 ARG A C 1
ATOM 687 O O . ARG A 1 85 ? -7.149 -12.379 1.433 1.00 91.56 85 ARG A O 1
ATOM 694 N N . ALA A 1 86 ? -6.463 -10.314 0.922 1.00 87.75 86 ALA A N 1
ATOM 695 C CA . ALA A 1 86 ? -6.393 -9.884 2.312 1.00 87.75 86 ALA A CA 1
ATOM 696 C C . ALA A 1 86 ? -7.785 -9.751 2.950 1.00 87.75 86 ALA A C 1
ATOM 698 O O . ALA A 1 86 ? -7.908 -10.014 4.146 1.00 87.75 86 ALA A O 1
ATOM 699 N N . ALA A 1 87 ? -8.812 -9.354 2.191 1.00 87.69 87 ALA A N 1
ATOM 700 C CA . ALA A 1 87 ? -10.201 -9.355 2.651 1.00 87.69 87 ALA A CA 1
ATOM 701 C C . ALA A 1 87 ? -10.712 -10.790 2.858 1.00 87.69 87 ALA A C 1
ATOM 703 O O . ALA A 1 87 ? -11.176 -11.099 3.955 1.00 87.69 87 ALA A O 1
ATOM 704 N N . ASP A 1 88 ? -10.469 -11.685 1.893 1.00 91.12 88 ASP A N 1
ATOM 705 C CA . ASP A 1 88 ? -10.841 -13.103 1.982 1.00 91.12 88 ASP A CA 1
ATOM 706 C C . ASP A 1 88 ? -10.232 -13.779 3.223 1.00 91.12 88 ASP A C 1
ATOM 708 O O . ASP A 1 88 ? -10.928 -14.450 3.982 1.00 91.12 88 ASP A O 1
ATOM 712 N N . ILE A 1 89 ? -8.934 -13.562 3.485 1.00 88.00 89 ILE A N 1
ATOM 713 C CA . ILE A 1 89 ? -8.238 -14.107 4.668 1.00 88.00 89 ILE A CA 1
ATOM 714 C C . ILE A 1 89 ? -8.842 -13.570 5.973 1.00 88.00 89 ILE A C 1
ATOM 716 O O . ILE A 1 89 ? -8.859 -14.270 6.986 1.00 88.00 89 ILE A O 1
ATOM 720 N N . ARG A 1 90 ? -9.322 -12.323 5.971 1.00 79.50 90 ARG A N 1
ATOM 721 C CA . ARG A 1 90 ? -9.991 -11.709 7.127 1.00 79.50 90 ARG A CA 1
ATOM 722 C C . ARG A 1 90 ? -11.450 -12.152 7.268 1.00 79.50 90 ARG A C 1
ATOM 724 O O . ARG A 1 90 ? -12.039 -11.862 8.306 1.00 79.50 90 ARG A O 1
ATOM 731 N N . GLY A 1 91 ? -12.006 -12.849 6.275 1.00 79.44 91 GLY A N 1
ATOM 732 C CA . GLY A 1 91 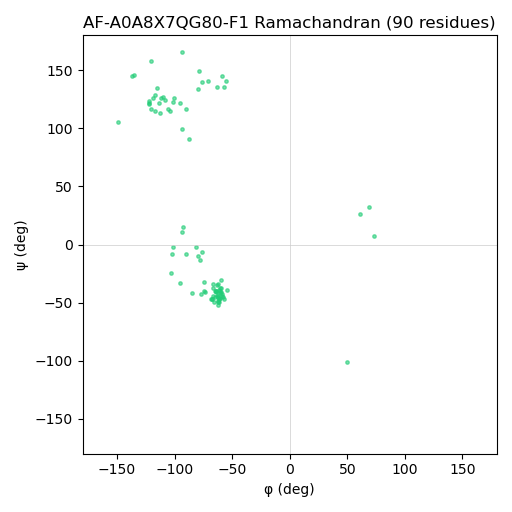? -13.403 -13.278 6.246 1.00 79.44 91 GLY A CA 1
ATOM 733 C C . GLY A 1 91 ? -14.390 -12.118 6.096 1.00 79.44 91 GLY A C 1
ATOM 734 O O . GLY A 1 91 ? -15.466 -12.176 6.690 1.00 79.44 91 GLY A O 1
ATOM 735 N N . ILE A 1 92 ? -13.994 -11.058 5.379 1.00 63.69 92 ILE A N 1
ATOM 736 C CA . ILE A 1 92 ? -14.820 -9.874 5.076 1.00 63.69 92 ILE A CA 1
ATOM 737 C C . ILE A 1 92 ? -15.356 -9.980 3.654 1.00 63.69 92 ILE A C 1
ATOM 739 O O . ILE A 1 92 ? -14.537 -10.294 2.766 1.00 63.69 92 ILE A O 1
#

Secondary structure (DSSP, 8-state):
--EEEEEEEEEEEETTHHHHHTT---SSHHHHHHHTTT---EEEEEEEEEEEEPPTTTTSHHHHHHHHHHHHHHHHHHHHHHHHHHHHHHT-

InterPro domains:
  IPR003863 Domain of unknown function DUF220 [PF02713] (1-45)